Protein AF-A0A645EPR6-F1 (afdb_monomer)

Radius of gyration: 21.11 Å; Cα contacts (8 Å, |Δi|>4): 165; chains: 1; bounding box: 34×66×52 Å

Foldseek 3Di:
DDDDDDDDPCDVVNVVVVVVCVLVPPDDKDWDKDKAKDWADDPPWKIKIKMKMKIFIASDCPPVLQVVLVVVLVVVVVVLVVVLVVVCVVPVVCSVVSNRCSVSVSVVVSVVQQQQAVSPVDRDHGTDMDIDIDIDMGTDD

Solvent-accessible surface area (backbone atoms only — not comparable to full-atom values): 8106 Å² total; per-residue (Å²): 141,85,86,81,81,85,75,78,77,82,48,72,68,59,55,56,50,49,60,61,48,56,62,54,56,100,52,83,83,47,68,52,78,49,77,50,70,51,75,46,72,49,72,99,35,36,28,42,35,44,33,43,37,40,36,35,40,36,70,64,88,56,64,71,49,44,51,52,28,50,51,53,50,50,53,54,50,49,54,48,51,52,53,42,51,58,49,25,76,77,36,65,82,53,26,65,57,50,46,51,53,52,56,46,49,53,51,50,50,52,52,57,53,21,56,67,11,52,28,39,91,46,92,44,71,53,31,54,75,48,80,46,81,47,76,51,76,47,75,59,133

pLDDT: mean 85.54, std 14.01, range [29.94, 96.06]

Mean predicted aligned error: 8.55 Å

Organism: NCBI:txid1076179

Sequence (141 aa):
MNWHILRFNEQESDFEFKNKLDRFHDKLKFGSSFEAGINLTLFNNLGLNATYEQDHIFPAHLFWYWTGSELIENIAKEFTNSFIQEITKRNMIAGPIINFVVKNGISYGMYELRKSKMNWPFSHEAPLVLEKFKLGISYTF

Secondary structure (DSSP, 8-state):
-----------HHHHHHHHHHHTTTTS--EEEEEEEEEEEEETTTEEEEEEEEEEEEESS--HHHHHHHHHHHHHHHHHHHHHHHHHHHH-TTHHHHHHHHHHHHHHHHHHHHHHH-TTTTS--PPPEEEEEEEEEEEE--

Structure (mmCIF, N/CA/C/O backbone):
data_AF-A0A645EPR6-F1
#
_entry.id   AF-A0A645EPR6-F1
#
loop_
_atom_site.group_PDB
_atom_site.id
_atom_site.type_symbol
_atom_site.label_atom_id
_atom_site.label_alt_id
_atom_site.label_comp_id
_atom_site.label_asym_id
_atom_site.label_entity_id
_atom_site.label_seq_id
_atom_site.pdbx_PDB_ins_code
_atom_site.Cartn_x
_atom_site.Cartn_y
_atom_site.Cartn_z
_atom_site.occupancy
_atom_site.B_iso_or_equiv
_atom_site.auth_seq_id
_atom_site.auth_comp_id
_atom_site.auth_asym_id
_atom_site.auth_atom_id
_atom_site.pdbx_PDB_model_num
ATOM 1 N N . MET A 1 1 ? -3.351 -49.549 -27.037 1.00 33.00 1 MET A N 1
ATOM 2 C CA . MET A 1 1 ? -2.219 -48.787 -26.473 1.00 33.00 1 MET A CA 1
ATOM 3 C C . MET A 1 1 ? -2.193 -47.459 -27.206 1.00 33.00 1 MET A C 1
ATOM 5 O O . MET A 1 1 ? -1.820 -47.437 -28.369 1.00 33.00 1 MET A O 1
ATOM 9 N N . ASN A 1 2 ? -2.775 -46.420 -26.605 1.00 29.94 2 ASN A N 1
ATOM 10 C CA . ASN A 1 2 ? -3.051 -45.150 -27.276 1.00 29.94 2 ASN A CA 1
ATOM 11 C C . ASN A 1 2 ? -2.185 -44.069 -26.630 1.00 29.94 2 ASN A C 1
ATOM 13 O O . ASN A 1 2 ? -2.274 -43.854 -25.423 1.00 29.94 2 ASN A O 1
ATOM 17 N N . TRP A 1 3 ? -1.321 -43.446 -27.423 1.00 37.62 3 TRP A N 1
ATOM 18 C CA . TRP A 1 3 ? -0.488 -42.334 -26.985 1.00 37.62 3 TRP A CA 1
ATOM 19 C C . TRP A 1 3 ? -1.211 -41.040 -27.339 1.00 37.62 3 TRP A C 1
ATOM 21 O O . TRP A 1 3 ? -1.420 -40.748 -28.515 1.00 37.62 3 TRP A O 1
ATOM 31 N N . HIS A 1 4 ? -1.600 -40.265 -26.329 1.00 33.78 4 HIS A N 1
ATOM 32 C CA . HIS A 1 4 ? -2.092 -38.911 -26.541 1.00 33.78 4 HIS A CA 1
ATOM 33 C C . HIS A 1 4 ? -0.920 -37.940 -26.433 1.00 33.78 4 HIS A C 1
ATOM 35 O O . HIS A 1 4 ? -0.309 -37.800 -25.376 1.00 33.78 4 HIS A O 1
ATOM 41 N N . ILE A 1 5 ? -0.609 -37.267 -27.539 1.00 56.88 5 ILE A N 1
ATOM 42 C CA . ILE A 1 5 ? 0.275 -36.104 -27.522 1.00 56.88 5 ILE A CA 1
ATOM 43 C C . ILE A 1 5 ? -0.576 -34.930 -27.043 1.00 56.88 5 ILE A C 1
ATOM 45 O O . ILE A 1 5 ? -1.462 -34.466 -27.763 1.00 56.88 5 ILE A O 1
ATOM 49 N N . LEU A 1 6 ? -0.323 -34.473 -25.818 1.00 44.16 6 LEU A N 1
ATOM 50 C CA . LEU A 1 6 ? -0.908 -33.244 -25.296 1.00 44.16 6 LEU A CA 1
ATOM 51 C C . LEU A 1 6 ? -0.298 -32.069 -26.064 1.00 44.16 6 LEU A C 1
ATOM 53 O O . LEU A 1 6 ? 0.860 -31.711 -25.861 1.00 44.16 6 LEU A O 1
ATOM 57 N N . ARG A 1 7 ? -1.070 -31.500 -26.990 1.00 46.78 7 ARG A N 1
ATOM 58 C CA . ARG A 1 7 ? -0.747 -30.219 -27.615 1.00 46.78 7 ARG A CA 1
ATOM 59 C C . ARG A 1 7 ? -1.417 -29.137 -26.789 1.00 46.78 7 ARG A C 1
ATOM 61 O O . ARG A 1 7 ? -2.633 -28.981 -26.850 1.00 46.78 7 ARG A O 1
ATOM 68 N N . PHE A 1 8 ? -0.628 -28.428 -25.993 1.00 57.06 8 PHE A N 1
ATOM 69 C CA . PHE A 1 8 ? -1.093 -27.196 -25.379 1.00 57.06 8 PHE A CA 1
ATOM 70 C C . PHE A 1 8 ? -1.287 -26.180 -26.503 1.00 57.06 8 PHE A C 1
ATOM 72 O O . PHE A 1 8 ? -0.363 -25.909 -27.269 1.00 57.06 8 PHE A O 1
ATOM 79 N N . ASN A 1 9 ? -2.513 -25.688 -26.649 1.00 54.19 9 ASN A N 1
ATOM 80 C CA . ASN A 1 9 ? -2.777 -24.523 -27.472 1.00 54.19 9 ASN A CA 1
ATOM 81 C C . ASN A 1 9 ? -2.236 -23.334 -26.674 1.00 54.19 9 ASN A C 1
ATOM 83 O O . ASN A 1 9 ? -2.910 -22.890 -25.748 1.00 54.19 9 ASN A O 1
ATOM 87 N N . GLU A 1 10 ? -0.992 -22.921 -26.935 1.00 55.62 10 GLU A N 1
ATOM 88 C CA . GLU A 1 10 ? -0.425 -21.718 -26.321 1.00 55.62 10 GLU A CA 1
ATOM 89 C C . GLU A 1 10 ? -1.312 -20.536 -26.720 1.00 55.62 10 GLU A C 1
ATOM 91 O O . GLU A 1 10 ? -1.308 -20.072 -27.859 1.00 55.62 10 GLU A O 1
ATOM 96 N N . GLN A 1 11 ? -2.162 -20.124 -25.787 1.00 60.06 11 GLN A N 1
ATOM 97 C CA . GLN A 1 11 ? -3.084 -19.015 -25.954 1.00 60.06 11 GLN A CA 1
ATOM 98 C C . GLN A 1 11 ? -2.253 -17.722 -25.897 1.00 60.06 11 GLN A C 1
ATOM 100 O O . GLN A 1 11 ? -1.319 -17.643 -25.103 1.00 60.06 11 GLN A O 1
ATOM 105 N N . GLU A 1 12 ? -2.550 -16.706 -26.717 1.00 58.84 12 GLU A N 1
ATOM 106 C CA . GLU A 1 12 ? -1.769 -15.445 -26.776 1.00 58.84 12 GLU A CA 1
ATOM 107 C C . GLU A 1 12 ? -1.496 -14.817 -25.392 1.00 58.84 12 GLU A C 1
ATOM 109 O O . GLU A 1 12 ? -0.436 -14.227 -25.171 1.00 58.84 12 GLU A O 1
ATOM 114 N N . SER A 1 13 ? -2.407 -15.008 -24.431 1.00 60.16 13 SER A N 1
ATOM 115 C CA . SER A 1 13 ? -2.258 -14.576 -23.036 1.00 60.16 13 SER A CA 1
ATOM 116 C C . SER A 1 13 ? -1.044 -15.179 -22.322 1.00 60.16 13 SER A C 1
ATOM 118 O O . SER A 1 13 ? -0.417 -14.507 -21.502 1.00 60.16 13 SER A O 1
ATOM 120 N N . ASP A 1 14 ? -0.683 -16.422 -22.643 1.00 65.56 14 ASP A N 1
ATOM 121 C CA . ASP A 1 14 ? 0.449 -17.122 -22.034 1.00 65.56 14 ASP A CA 1
ATOM 122 C C . ASP A 1 14 ? 1.779 -16.573 -22.560 1.00 65.56 14 ASP A C 1
ATOM 124 O O . ASP A 1 14 ? 2.759 -16.501 -21.816 1.00 65.56 14 ASP A O 1
ATOM 128 N N . PHE A 1 15 ? 1.815 -16.130 -23.821 1.00 64.81 15 PHE A N 1
ATOM 129 C CA . PHE A 1 15 ? 2.995 -15.517 -24.430 1.00 64.81 15 PHE A CA 1
ATOM 130 C C . PHE A 1 15 ? 3.254 -14.107 -23.882 1.00 64.81 15 PHE A C 1
ATOM 132 O O . PHE A 1 15 ? 4.383 -13.789 -23.501 1.00 64.81 15 PHE A O 1
ATOM 139 N N . GLU A 1 16 ? 2.218 -13.268 -23.766 1.00 68.38 16 GLU A N 1
ATOM 140 C CA . GLU A 1 16 ? 2.363 -11.938 -23.159 1.00 68.38 16 GLU A CA 1
ATOM 141 C C . GLU A 1 16 ? 2.787 -12.012 -21.688 1.00 68.38 16 GLU A C 1
ATOM 143 O O . GLU A 1 16 ? 3.634 -11.233 -21.240 1.00 68.38 16 GLU A O 1
ATOM 148 N N . PHE A 1 17 ? 2.220 -12.950 -20.926 1.00 70.69 17 PHE A N 1
ATOM 149 C CA . PHE A 1 17 ? 2.572 -13.133 -19.523 1.00 70.69 17 PHE A CA 1
ATOM 150 C C . PHE A 1 17 ? 4.014 -13.631 -19.354 1.00 70.69 17 PHE A C 1
ATOM 152 O O . PHE A 1 17 ? 4.755 -13.061 -18.549 1.00 70.69 17 PHE A O 1
ATOM 159 N N . LYS A 1 18 ? 4.446 -14.619 -20.156 1.00 75.62 18 LYS A N 1
ATOM 160 C CA . LYS A 1 18 ? 5.845 -15.083 -20.194 1.00 75.62 18 LYS A CA 1
ATOM 161 C C . LYS A 1 18 ? 6.810 -13.930 -20.504 1.00 75.62 18 LYS A C 1
ATOM 163 O O . LYS A 1 18 ? 7.717 -13.682 -19.716 1.00 75.62 18 LYS A O 1
ATOM 168 N N . ASN A 1 19 ? 6.543 -13.131 -21.541 1.00 75.12 19 ASN A N 1
ATOM 169 C CA . ASN A 1 19 ? 7.375 -11.967 -21.880 1.00 75.12 19 ASN A CA 1
ATOM 170 C C . ASN A 1 19 ? 7.439 -10.915 -20.758 1.00 75.12 19 ASN A C 1
ATOM 172 O O . ASN A 1 19 ? 8.475 -10.283 -20.542 1.00 75.12 19 ASN A O 1
ATOM 176 N N . LYS A 1 20 ? 6.340 -10.698 -20.020 1.00 74.38 20 LYS A N 1
ATOM 177 C CA . LYS A 1 20 ? 6.350 -9.791 -18.861 1.00 74.38 20 LYS A CA 1
ATOM 178 C C . LYS A 1 20 ? 7.217 -10.333 -17.725 1.00 74.38 20 LYS A C 1
ATOM 180 O O . LYS A 1 20 ? 7.889 -9.528 -17.078 1.00 74.38 20 LYS A O 1
ATOM 185 N N . LEU A 1 21 ? 7.206 -11.649 -17.498 1.00 78.19 21 LEU A N 1
ATOM 186 C CA . LEU A 1 21 ? 7.993 -12.334 -16.469 1.00 78.19 21 LEU A CA 1
ATOM 187 C C . LEU A 1 21 ? 9.487 -12.402 -16.794 1.00 78.19 21 LEU A C 1
ATOM 189 O O . LEU A 1 21 ? 10.296 -12.268 -15.876 1.00 78.19 21 LEU A O 1
ATOM 193 N N . ASP A 1 22 ? 9.859 -12.520 -18.069 1.00 80.00 22 ASP A N 1
ATOM 194 C CA . ASP A 1 22 ? 11.263 -12.554 -18.503 1.00 80.00 22 ASP A CA 1
ATOM 195 C C . ASP A 1 22 ? 12.047 -11.320 -18.037 1.00 80.00 22 ASP A C 1
ATOM 197 O O . ASP A 1 22 ? 13.230 -11.392 -17.709 1.00 80.00 22 ASP A O 1
ATOM 201 N N . ARG A 1 23 ? 11.373 -10.173 -17.890 1.00 75.56 23 ARG A N 1
ATOM 202 C CA . ARG A 1 23 ? 11.984 -8.934 -17.378 1.00 75.56 23 ARG A CA 1
ATOM 203 C C . ARG A 1 23 ? 12.456 -9.035 -15.926 1.00 75.56 23 ARG A C 1
ATOM 205 O O . ARG A 1 23 ? 13.320 -8.245 -15.540 1.00 75.56 23 ARG A O 1
ATOM 212 N N . PHE A 1 24 ? 11.912 -9.987 -15.167 1.00 76.88 24 PHE A N 1
ATOM 213 C CA . PHE A 1 24 ? 12.212 -10.273 -13.761 1.00 76.88 24 PH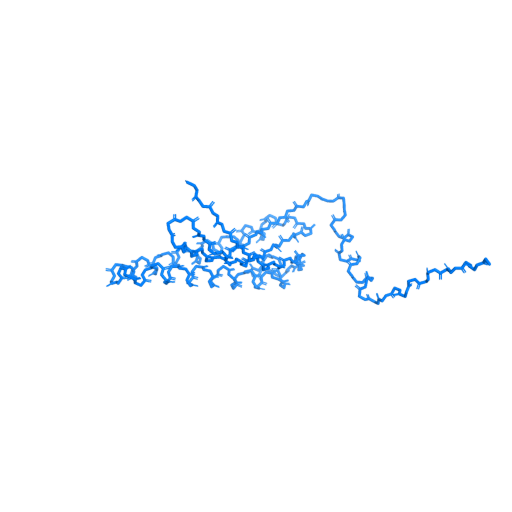E A CA 1
ATOM 214 C C . PHE A 1 24 ? 13.112 -11.505 -13.573 1.00 76.88 24 PHE A C 1
ATOM 216 O O . PHE A 1 24 ? 13.445 -11.842 -12.433 1.00 76.88 24 PHE A O 1
ATOM 223 N N . HIS A 1 25 ? 13.478 -12.193 -14.657 1.00 76.56 25 HIS A N 1
ATOM 224 C CA . HIS A 1 25 ? 14.388 -13.334 -14.621 1.00 76.56 25 HIS A CA 1
ATOM 225 C C . HIS A 1 25 ? 15.812 -12.871 -14.267 1.00 76.56 25 HIS A C 1
ATOM 227 O O . HIS A 1 25 ? 16.267 -11.846 -14.772 1.00 76.56 25 HIS A O 1
ATOM 233 N N . ASP A 1 26 ? 16.484 -13.591 -13.361 1.00 68.12 26 ASP A N 1
ATOM 234 C CA . ASP A 1 26 ? 17.874 -13.360 -12.926 1.00 68.12 26 ASP A CA 1
ATOM 235 C C . ASP A 1 26 ? 18.235 -11.932 -12.470 1.00 68.12 26 ASP A C 1
ATOM 237 O O . ASP A 1 26 ? 19.394 -11.514 -12.505 1.00 68.12 26 ASP A O 1
ATOM 241 N N . LYS A 1 27 ? 17.250 -11.173 -11.978 1.00 73.75 27 LYS A N 1
ATOM 242 C CA . LYS A 1 27 ? 17.454 -9.833 -11.408 1.00 73.75 27 LYS A CA 1
ATOM 243 C C . LYS A 1 27 ? 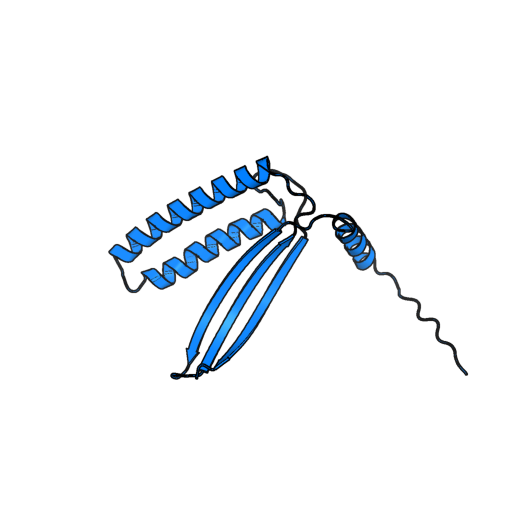17.066 -9.778 -9.938 1.00 73.75 27 LYS A C 1
ATOM 245 O O . LYS A 1 27 ? 16.181 -10.501 -9.476 1.00 73.75 27 LYS A O 1
ATOM 250 N N . LEU A 1 28 ? 17.705 -8.863 -9.208 1.00 72.19 28 LEU A N 1
ATOM 251 C CA . LEU A 1 28 ? 17.281 -8.494 -7.860 1.00 72.19 28 LEU A CA 1
ATOM 252 C C . LEU A 1 28 ? 15.851 -7.950 -7.911 1.00 72.19 28 LEU A C 1
ATOM 254 O O . LEU A 1 28 ? 15.559 -7.004 -8.643 1.00 72.19 28 LEU A O 1
ATOM 258 N N . LYS A 1 29 ? 14.966 -8.560 -7.122 1.00 76.44 29 LYS A N 1
ATOM 259 C CA . LYS A 1 29 ? 13.557 -8.179 -7.033 1.00 76.44 29 LYS A CA 1
ATOM 260 C C . LYS A 1 29 ? 13.404 -7.152 -5.920 1.00 76.44 29 LYS A C 1
ATOM 262 O O . LYS A 1 29 ? 13.713 -7.432 -4.766 1.00 76.44 29 LYS A O 1
ATOM 267 N N . PHE A 1 30 ? 12.937 -5.968 -6.287 1.00 84.31 30 PHE A N 1
ATOM 268 C CA . PHE A 1 30 ? 12.608 -4.881 -5.372 1.00 84.31 30 PHE A CA 1
ATOM 269 C C . PHE A 1 30 ? 11.127 -4.547 -5.542 1.00 84.31 30 PHE A C 1
ATOM 271 O O . PHE A 1 30 ? 10.596 -4.653 -6.647 1.00 84.31 30 PHE A O 1
ATOM 278 N N . GLY A 1 31 ? 10.449 -4.168 -4.467 1.00 87.31 31 GLY A N 1
ATOM 279 C CA . GLY A 1 31 ? 9.009 -3.962 -4.497 1.00 87.31 31 GLY A CA 1
ATOM 280 C C . GLY A 1 31 ? 8.480 -3.256 -3.262 1.00 87.31 31 GLY A C 1
ATOM 281 O O . GLY A 1 31 ? 9.217 -3.008 -2.309 1.00 87.31 31 GLY A O 1
ATOM 282 N N . SER A 1 32 ? 7.191 -2.948 -3.296 1.00 90.12 32 SER A N 1
ATOM 283 C CA . SER A 1 32 ? 6.449 -2.355 -2.187 1.00 90.12 32 SER A CA 1
ATOM 284 C C . SER A 1 32 ? 5.102 -3.053 -2.028 1.00 90.12 32 SER A C 1
ATOM 286 O O . SER A 1 32 ? 4.478 -3.418 -3.023 1.00 90.12 32 SER A O 1
ATOM 288 N N . SER A 1 33 ? 4.652 -3.214 -0.788 1.00 92.12 33 SER A N 1
ATOM 289 C CA . SER A 1 33 ? 3.385 -3.864 -0.449 1.00 92.12 33 SER A CA 1
ATOM 290 C C . SER A 1 33 ? 2.478 -2.916 0.330 1.00 92.12 33 SER A C 1
ATOM 292 O O . SER A 1 33 ? 2.916 -2.274 1.291 1.00 92.12 33 SER A O 1
ATOM 294 N N . PHE A 1 34 ? 1.207 -2.868 -0.048 1.00 92.81 34 PHE A N 1
ATOM 295 C CA . PHE A 1 34 ? 0.140 -2.218 0.703 1.00 92.81 34 PHE A CA 1
ATOM 296 C C . PHE A 1 34 ? -0.812 -3.281 1.234 1.00 92.81 34 PHE A C 1
ATOM 298 O O . PHE A 1 34 ? -1.228 -4.165 0.491 1.00 92.81 34 PHE A O 1
ATOM 305 N N . GLU A 1 35 ? -1.180 -3.179 2.509 1.00 94.50 35 GLU A N 1
ATOM 306 C CA . GLU A 1 35 ? -2.174 -4.051 3.123 1.00 94.50 35 GLU A CA 1
ATOM 307 C C . GLU A 1 35 ? -3.204 -3.206 3.882 1.00 94.50 35 GLU A C 1
ATOM 309 O O . GLU A 1 35 ? -2.849 -2.326 4.669 1.00 94.50 35 GLU A O 1
ATOM 314 N N . ALA A 1 36 ? -4.483 -3.488 3.645 1.00 94.00 36 ALA A N 1
ATOM 315 C CA . ALA A 1 36 ? -5.611 -2.907 4.353 1.00 94.00 36 ALA A CA 1
ATOM 316 C C . ALA A 1 36 ? -6.523 -4.028 4.840 1.00 94.00 36 ALA A C 1
ATOM 318 O O . ALA A 1 36 ? -7.031 -4.812 4.041 1.00 94.00 36 ALA A O 1
ATOM 319 N N . GLY A 1 37 ? -6.767 -4.105 6.144 1.00 93.12 37 GLY A N 1
ATOM 320 C CA . GLY A 1 37 ? -7.602 -5.161 6.702 1.00 93.12 37 GLY A CA 1
ATOM 321 C C . GLY A 1 37 ? -8.366 -4.742 7.943 1.00 93.12 37 GLY A C 1
ATOM 322 O O . GLY A 1 37 ? -7.988 -3.811 8.653 1.00 93.12 37 GLY A O 1
ATOM 323 N N . ILE A 1 38 ? -9.459 -5.453 8.187 1.00 92.19 38 ILE A N 1
ATOM 324 C CA . ILE A 1 38 ? -10.287 -5.339 9.381 1.00 92.19 38 ILE A CA 1
ATOM 325 C C . ILE A 1 38 ? -10.202 -6.674 10.114 1.00 92.19 38 ILE A C 1
ATOM 327 O O . ILE A 1 38 ? -10.383 -7.735 9.514 1.00 92.19 38 ILE A O 1
ATOM 331 N N . ASN A 1 39 ? -9.944 -6.611 11.418 1.00 91.31 39 ASN A N 1
ATOM 332 C CA . ASN A 1 39 ? -10.018 -7.759 12.309 1.00 91.31 39 ASN A CA 1
ATOM 333 C C . ASN A 1 39 ? -11.124 -7.520 13.340 1.00 91.31 39 ASN A C 1
ATOM 335 O O . ASN A 1 39 ? -11.072 -6.549 14.096 1.00 91.31 39 ASN A O 1
ATOM 339 N N . LEU A 1 40 ? -12.133 -8.385 13.339 1.00 90.50 40 LEU A N 1
ATOM 340 C CA . LEU A 1 40 ? -13.258 -8.351 14.262 1.00 90.50 40 LEU A CA 1
ATOM 341 C C . LEU A 1 40 ? -13.122 -9.501 15.249 1.00 90.50 40 LEU A C 1
ATOM 343 O O . LEU A 1 40 ? -13.342 -10.656 14.894 1.00 90.50 40 LEU A O 1
ATOM 347 N N . THR A 1 41 ? -12.805 -9.185 16.497 1.00 89.31 41 THR A N 1
ATOM 348 C CA . THR A 1 41 ? -12.810 -10.170 17.578 1.00 89.31 41 THR A CA 1
ATOM 349 C C . THR A 1 41 ? -14.260 -10.473 17.978 1.00 89.31 41 THR A C 1
ATOM 351 O O . THR A 1 41 ? -14.971 -9.600 18.478 1.00 89.31 41 THR A O 1
ATOM 354 N N . LEU A 1 42 ? -14.713 -11.699 17.707 1.00 83.62 42 LEU A N 1
ATOM 355 C CA . LEU A 1 42 ? -16.014 -12.247 18.089 1.00 83.62 42 LEU A CA 1
ATOM 356 C C . LEU A 1 42 ? -15.847 -13.127 19.328 1.00 83.62 42 LEU A C 1
ATOM 358 O O . LEU A 1 42 ? -15.114 -14.109 19.294 1.00 83.62 42 LEU A O 1
ATOM 362 N N . PHE A 1 43 ? -16.569 -12.842 20.411 1.00 81.44 43 PHE A N 1
ATOM 363 C CA . PHE A 1 43 ? -16.291 -13.465 21.717 1.00 81.44 43 PHE A CA 1
ATOM 364 C C . PHE A 1 43 ? -14.831 -13.215 22.157 1.00 81.44 43 PHE A C 1
ATOM 366 O O . PHE A 1 43 ? -14.030 -12.645 21.426 1.00 81.44 43 PHE A O 1
ATOM 373 N N . ASN A 1 44 ? -14.442 -13.607 23.367 1.00 79.94 44 ASN A N 1
ATOM 374 C CA . ASN A 1 44 ? -13.111 -13.244 23.876 1.00 79.94 44 ASN A CA 1
ATOM 375 C C . ASN A 1 44 ? -11.949 -13.974 23.169 1.00 79.94 44 ASN A C 1
ATOM 377 O O . ASN A 1 44 ? -10.792 -13.632 23.397 1.00 79.94 44 ASN A O 1
ATOM 381 N N . ASN A 1 45 ? -12.244 -14.960 22.313 1.00 86.50 45 ASN A N 1
ATOM 382 C CA . ASN A 1 45 ? -11.249 -15.904 21.812 1.00 86.50 45 ASN A CA 1
A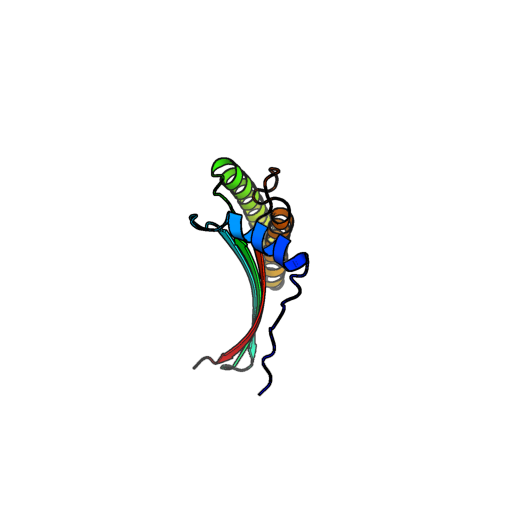TOM 383 C C . ASN A 1 45 ? -11.357 -16.202 20.314 1.00 86.50 45 ASN A C 1
ATOM 385 O O . ASN A 1 45 ? -10.446 -16.827 19.797 1.00 86.50 45 ASN A O 1
ATOM 389 N N . LEU A 1 46 ? -12.417 -15.799 19.604 1.00 92.00 46 LEU A N 1
ATOM 390 C CA . LEU A 1 46 ? -12.525 -15.994 18.153 1.00 92.00 46 LEU A CA 1
ATOM 391 C C . LEU A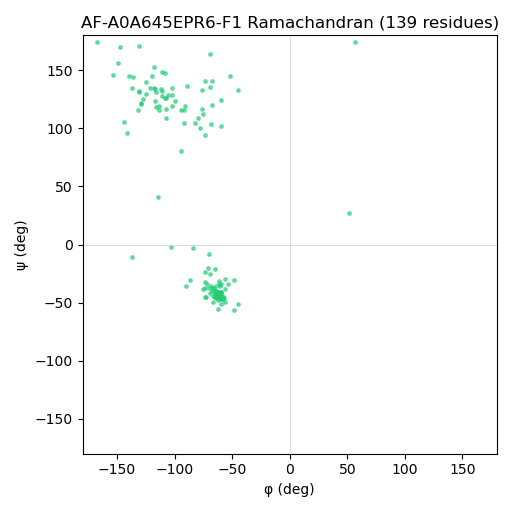 1 46 ? -12.378 -14.646 17.442 1.00 92.00 46 LEU A C 1
ATOM 393 O O . LEU A 1 46 ? -12.763 -13.604 17.955 1.00 92.00 46 LEU A O 1
ATOM 397 N N . GLY A 1 47 ? -11.816 -14.639 16.244 1.00 92.25 47 GLY A N 1
ATOM 398 C CA . GLY A 1 47 ? -11.678 -13.438 15.432 1.00 92.25 47 GLY A CA 1
ATOM 399 C C . GLY A 1 47 ? -11.952 -13.738 13.972 1.00 92.25 47 GLY A C 1
ATOM 400 O O . GLY A 1 47 ? -11.623 -14.817 13.490 1.00 92.25 47 GLY A O 1
ATOM 401 N N . LEU A 1 48 ? -12.551 -12.792 13.261 1.00 93.69 48 LEU A N 1
ATOM 402 C CA . LEU A 1 48 ? -12.698 -12.821 11.811 1.00 93.69 48 LEU A CA 1
ATOM 403 C C . LEU A 1 48 ? -11.813 -11.742 11.208 1.00 93.69 48 LEU A C 1
ATOM 405 O O . LEU A 1 48 ? -11.929 -10.572 11.571 1.00 93.69 48 LEU A O 1
ATOM 409 N N . ASN A 1 49 ? -10.974 -12.120 10.252 1.00 93.62 49 ASN A N 1
ATOM 410 C CA . ASN A 1 49 ? -10.116 -11.186 9.540 1.00 93.62 49 ASN A CA 1
ATOM 411 C C . ASN A 1 49 ? -10.470 -11.148 8.055 1.00 93.62 49 ASN A C 1
ATOM 413 O O . ASN A 1 49 ? -10.627 -12.181 7.404 1.00 93.62 49 ASN A O 1
ATOM 417 N N . ALA A 1 50 ? -10.570 -9.934 7.529 1.00 95.06 50 ALA A N 1
ATOM 418 C CA . ALA A 1 50 ? -10.713 -9.661 6.110 1.00 95.06 50 ALA A CA 1
ATOM 419 C C . ALA A 1 50 ? -9.661 -8.632 5.709 1.00 95.06 50 ALA A C 1
ATOM 421 O O . ALA A 1 50 ? -9.631 -7.529 6.255 1.00 95.06 50 ALA A O 1
ATOM 422 N N . THR A 1 51 ? -8.805 -9.000 4.763 1.00 95.69 51 THR A N 1
ATOM 423 C CA . THR A 1 51 ? -7.638 -8.211 4.382 1.00 95.69 51 THR A CA 1
ATOM 424 C C . THR A 1 51 ? -7.485 -8.179 2.868 1.00 95.69 51 THR A C 1
ATOM 426 O O . THR A 1 51 ? -7.570 -9.207 2.201 1.00 95.69 51 THR A O 1
ATOM 429 N N . TYR A 1 52 ? -7.218 -6.995 2.336 1.00 94.88 52 TYR A N 1
ATOM 430 C CA . TYR A 1 52 ? -6.793 -6.754 0.969 1.00 94.88 52 TYR A CA 1
ATOM 431 C C . TYR A 1 52 ? -5.303 -6.414 0.961 1.00 94.88 52 TYR A C 1
ATOM 433 O O . TYR A 1 52 ? -4.865 -5.541 1.708 1.00 94.88 52 TYR A O 1
ATOM 441 N N . GLU A 1 53 ? -4.531 -7.095 0.124 1.00 95.62 53 GLU A N 1
ATOM 442 C CA . GLU A 1 53 ? -3.104 -6.846 -0.072 1.00 95.62 53 GLU A CA 1
ATOM 443 C C . GLU A 1 53 ? -2.821 -6.595 -1.550 1.00 95.62 53 GLU A C 1
ATOM 445 O O . GLU A 1 53 ? -3.355 -7.277 -2.428 1.00 95.62 53 GLU A O 1
ATOM 450 N N . GLN A 1 54 ? -1.949 -5.628 -1.809 1.00 94.12 54 GLN A N 1
ATOM 451 C CA . GLN A 1 54 ? -1.458 -5.307 -3.131 1.00 94.12 54 GLN A CA 1
ATOM 452 C C . GLN A 1 54 ? 0.066 -5.182 -3.114 1.00 94.12 54 GLN A C 1
ATOM 454 O O . GLN A 1 54 ? 0.616 -4.253 -2.521 1.00 94.12 54 GLN A O 1
ATOM 459 N N . ASP A 1 55 ? 0.736 -6.079 -3.831 1.00 92.56 55 ASP A N 1
ATOM 460 C CA . ASP A 1 55 ? 2.185 -6.064 -4.011 1.00 92.56 55 ASP A CA 1
ATOM 461 C C . ASP A 1 55 ? 2.552 -5.504 -5.376 1.00 92.56 55 ASP A C 1
ATOM 463 O O . ASP A 1 55 ? 1.986 -5.890 -6.400 1.00 92.56 55 ASP A O 1
ATOM 467 N N . HIS A 1 56 ? 3.536 -4.615 -5.403 1.00 91.50 56 HIS A N 1
ATOM 468 C CA . HIS A 1 56 ? 4.151 -4.101 -6.619 1.00 91.50 56 HIS A CA 1
ATOM 469 C C . HIS A 1 56 ? 5.587 -4.587 -6.674 1.00 91.50 56 HIS A C 1
ATOM 471 O O . HIS A 1 56 ? 6.405 -4.212 -5.838 1.00 91.50 56 HIS A O 1
ATOM 477 N N . ILE A 1 57 ? 5.902 -5.410 -7.667 1.00 90.19 57 ILE A N 1
ATOM 478 C CA . ILE A 1 57 ? 7.257 -5.891 -7.924 1.00 90.19 57 ILE A CA 1
ATOM 479 C C . ILE A 1 57 ? 7.811 -5.095 -9.103 1.00 90.19 57 ILE A C 1
ATOM 481 O O . ILE A 1 57 ? 7.265 -5.118 -10.209 1.00 90.19 57 ILE A O 1
ATOM 485 N N . PHE A 1 58 ? 8.900 -4.374 -8.866 1.00 88.50 58 PHE A N 1
ATOM 486 C CA . PHE A 1 58 ? 9.504 -3.479 -9.842 1.00 88.50 58 PHE A CA 1
ATOM 487 C C . PHE A 1 58 ? 10.539 -4.214 -10.706 1.00 88.50 58 PHE A C 1
ATOM 489 O O . PHE A 1 58 ? 11.351 -4.974 -10.171 1.00 88.50 58 PHE A O 1
ATOM 496 N N . PRO A 1 59 ? 10.552 -3.989 -12.035 1.00 84.00 59 PRO A N 1
ATOM 497 C CA . PRO A 1 59 ? 11.526 -4.618 -12.931 1.00 84.00 59 PRO A CA 1
ATOM 498 C C . PRO A 1 59 ? 12.954 -4.081 -12.730 1.00 84.00 59 PRO A C 1
ATOM 500 O O . PRO A 1 59 ? 13.926 -4.773 -13.035 1.00 84.00 59 PRO A O 1
ATOM 503 N N . ALA A 1 60 ? 13.089 -2.852 -12.220 1.00 84.31 60 ALA A N 1
ATOM 504 C CA . ALA A 1 60 ? 14.357 -2.231 -11.853 1.00 84.31 60 ALA A CA 1
ATOM 505 C C . ALA A 1 60 ? 14.147 -1.186 -10.746 1.00 84.31 60 ALA A C 1
ATOM 507 O O . ALA A 1 60 ? 13.131 -0.489 -10.725 1.00 84.31 60 ALA A O 1
ATOM 508 N N . HIS A 1 61 ? 15.125 -1.037 -9.848 1.00 86.69 61 HIS A N 1
ATOM 509 C CA . HIS A 1 61 ? 15.097 0.010 -8.828 1.00 86.69 61 HIS A CA 1
ATOM 510 C C . HIS A 1 61 ? 15.607 1.335 -9.408 1.00 86.69 61 HIS A C 1
ATOM 512 O O . HIS A 1 61 ? 16.808 1.532 -9.597 1.00 86.69 61 HIS A O 1
ATOM 518 N N . LEU A 1 62 ? 14.690 2.258 -9.689 1.00 89.56 62 LEU A N 1
ATOM 519 C CA . LEU A 1 62 ? 15.022 3.590 -10.185 1.00 89.56 62 LEU A CA 1
ATOM 520 C C . LEU A 1 62 ? 15.102 4.594 -9.028 1.00 89.56 62 LEU A C 1
ATOM 522 O O . LEU A 1 62 ? 14.162 5.351 -8.789 1.00 89.56 62 LEU A O 1
ATOM 526 N N . PHE A 1 63 ? 16.236 4.591 -8.323 1.00 90.19 63 PHE A N 1
ATOM 527 C CA . PHE A 1 63 ? 16.425 5.269 -7.033 1.00 90.19 63 PHE A CA 1
ATOM 528 C C . PHE A 1 63 ? 15.864 6.699 -6.960 1.00 90.19 63 PHE A C 1
ATOM 530 O O . PHE A 1 63 ? 15.097 7.011 -6.051 1.00 90.19 63 PHE A O 1
ATOM 537 N N . TRP A 1 64 ? 16.198 7.571 -7.918 1.00 93.50 64 TRP A N 1
ATOM 538 C CA . TRP A 1 64 ? 15.781 8.980 -7.879 1.00 93.50 64 TRP A CA 1
ATOM 539 C C . TRP A 1 64 ? 14.274 9.173 -8.060 1.00 93.50 64 TRP A C 1
ATOM 541 O O . TRP A 1 64 ? 13.664 9.982 -7.363 1.00 93.50 64 TRP A O 1
ATOM 551 N N . TYR A 1 65 ? 13.657 8.410 -8.963 1.00 93.06 65 TYR A N 1
ATOM 552 C CA . TYR A 1 65 ? 12.218 8.495 -9.211 1.00 93.06 65 TYR A CA 1
ATOM 553 C C . TYR A 1 65 ? 11.418 7.835 -8.093 1.00 93.06 65 TYR A C 1
ATOM 555 O O . TYR A 1 65 ? 10.387 8.368 -7.688 1.00 93.06 65 TYR A O 1
ATOM 563 N N . TRP A 1 66 ? 11.922 6.718 -7.567 1.00 91.56 66 TRP A N 1
ATOM 564 C CA . TRP A 1 66 ? 11.368 6.075 -6.384 1.00 91.56 66 TRP A CA 1
ATOM 565 C C . TRP A 1 66 ? 11.400 7.032 -5.187 1.00 91.56 66 TRP A C 1
ATOM 567 O O . TRP A 1 66 ? 10.358 7.300 -4.602 1.00 91.56 66 TRP A O 1
ATOM 577 N N . THR A 1 67 ? 12.553 7.645 -4.899 1.00 93.88 67 THR A N 1
ATOM 578 C CA . THR A 1 67 ? 12.702 8.611 -3.796 1.00 93.88 67 THR A CA 1
ATOM 579 C C . THR A 1 67 ? 11.770 9.810 -3.970 1.00 93.88 67 THR A C 1
ATOM 581 O O . THR A 1 67 ? 11.145 10.254 -3.011 1.00 93.88 67 THR A O 1
ATOM 584 N N . GLY A 1 68 ? 11.636 10.332 -5.193 1.00 94.44 68 GLY A N 1
ATOM 585 C CA . GLY A 1 68 ? 10.708 11.426 -5.480 1.00 94.44 68 GLY A CA 1
ATOM 586 C C . GLY A 1 68 ? 9.240 11.038 -5.269 1.00 94.44 68 GLY A C 1
ATOM 587 O O . GLY A 1 68 ? 8.484 11.808 -4.681 1.00 94.44 68 GLY A O 1
ATOM 588 N N . SER A 1 69 ? 8.838 9.840 -5.706 1.00 92.69 69 SER A N 1
ATOM 589 C CA . SER A 1 69 ? 7.490 9.301 -5.468 1.00 92.69 69 SER A CA 1
ATOM 590 C C . SER A 1 69 ? 7.220 9.107 -3.973 1.00 92.69 69 SER A C 1
ATOM 592 O O . SER A 1 69 ? 6.171 9.510 -3.472 1.00 92.69 69 SER A O 1
ATOM 594 N N . GLU A 1 70 ? 8.192 8.552 -3.252 1.00 91.69 70 GLU A N 1
ATOM 595 C CA . GLU A 1 70 ? 8.132 8.299 -1.813 1.00 91.69 70 GLU A CA 1
ATOM 596 C C . GLU A 1 70 ? 8.043 9.605 -1.012 1.00 91.69 70 GLU A C 1
ATOM 598 O O . GLU A 1 70 ? 7.277 9.710 -0.057 1.00 91.69 70 GLU A O 1
ATOM 603 N N . LEU A 1 71 ? 8.767 10.647 -1.428 1.00 95.38 71 LEU A N 1
ATOM 604 C CA . LEU A 1 71 ? 8.682 11.967 -0.808 1.00 95.38 71 LEU A CA 1
ATOM 605 C C . LEU A 1 71 ? 7.272 12.560 -0.938 1.00 95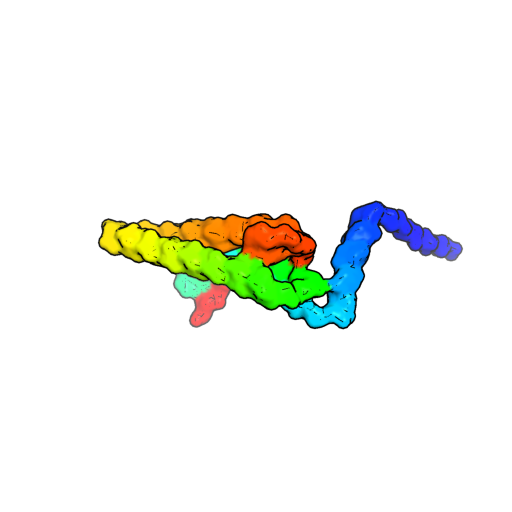.38 71 LEU A C 1
ATOM 607 O O . LEU A 1 71 ? 6.725 13.060 0.044 1.00 95.38 71 LEU A O 1
ATOM 611 N N . ILE A 1 72 ? 6.667 12.476 -2.128 1.00 94.50 72 ILE A N 1
ATOM 612 C CA . ILE A 1 72 ? 5.292 12.943 -2.364 1.00 94.50 72 ILE A CA 1
ATOM 613 C C . ILE A 1 72 ? 4.304 12.152 -1.501 1.00 94.50 72 ILE A C 1
ATOM 615 O O . ILE A 1 72 ? 3.421 12.741 -0.875 1.00 94.50 72 ILE A O 1
ATOM 619 N N . GLU A 1 73 ? 4.459 10.829 -1.434 1.00 92.69 73 GLU A N 1
ATOM 620 C CA . GLU A 1 73 ? 3.616 9.979 -0.596 1.00 92.69 73 GLU A CA 1
ATOM 621 C C . GLU A 1 73 ? 3.733 10.337 0.887 1.00 92.69 73 GLU A C 1
ATOM 623 O O . GLU A 1 73 ? 2.718 10.445 1.573 1.00 92.69 73 GLU A O 1
ATOM 628 N N . ASN A 1 74 ? 4.945 10.582 1.381 1.00 94.56 74 ASN A N 1
ATOM 629 C CA . ASN A 1 74 ? 5.163 10.949 2.776 1.00 94.56 74 ASN A CA 1
ATOM 630 C C . ASN A 1 74 ? 4.576 12.321 3.119 1.00 94.56 74 ASN A C 1
ATOM 632 O O . ASN A 1 74 ? 3.964 12.468 4.176 1.00 94.56 74 ASN A O 1
ATOM 636 N N . ILE A 1 75 ? 4.651 13.297 2.209 1.00 96.00 75 ILE A N 1
ATOM 637 C CA . ILE A 1 75 ? 3.957 14.583 2.374 1.00 96.00 75 ILE A CA 1
ATOM 638 C C . ILE A 1 75 ? 2.437 14.369 2.454 1.00 96.00 75 ILE A C 1
ATOM 640 O O . ILE A 1 75 ? 1.779 14.916 3.341 1.00 96.00 75 ILE A O 1
ATOM 644 N N . ALA A 1 76 ? 1.869 13.543 1.569 1.00 94.31 76 ALA A N 1
ATOM 645 C CA . ALA A 1 76 ? 0.437 13.240 1.578 1.00 94.31 76 ALA A CA 1
ATOM 646 C C . ALA A 1 76 ? 0.001 12.512 2.863 1.00 94.31 76 ALA A C 1
ATOM 648 O O . ALA A 1 76 ? -1.046 12.831 3.437 1.00 94.31 76 ALA A O 1
ATOM 649 N N . LYS A 1 77 ? 0.813 11.563 3.348 1.00 93.81 77 LYS A N 1
ATOM 650 C CA . LYS A 1 77 ? 0.599 10.864 4.624 1.00 93.81 77 LYS A CA 1
ATOM 651 C C . LYS A 1 77 ? 0.637 11.828 5.805 1.00 93.81 77 LYS A C 1
ATOM 653 O O . LYS A 1 77 ? -0.221 11.734 6.678 1.00 93.81 77 LYS A O 1
ATOM 658 N N . GLU A 1 78 ? 1.570 12.774 5.820 1.00 96.06 78 GLU A N 1
ATOM 659 C CA . GLU A 1 78 ? 1.696 13.734 6.918 1.00 96.06 78 GLU A CA 1
ATOM 660 C C . GLU A 1 78 ? 0.534 14.733 6.958 1.00 96.06 78 GLU A C 1
ATOM 662 O O . GLU A 1 78 ? -0.052 14.982 8.017 1.00 96.06 78 GLU A O 1
ATOM 667 N N . PHE A 1 79 ? 0.110 15.225 5.792 1.00 95.88 79 PHE A N 1
ATOM 668 C CA . PHE A 1 79 ? -1.109 16.024 5.678 1.00 95.88 79 PHE A CA 1
ATOM 669 C C . PHE A 1 79 ? -2.336 15.248 6.181 1.00 95.88 79 PHE A C 1
ATOM 671 O O . PHE A 1 79 ? -3.131 15.752 6.977 1.00 95.88 79 PHE A O 1
ATOM 678 N N . THR A 1 80 ? -2.449 13.980 5.780 1.00 94.25 80 THR A N 1
ATOM 679 C CA . THR A 1 80 ? -3.517 13.075 6.220 1.00 94.25 80 THR A CA 1
ATOM 680 C C . THR A 1 80 ? -3.497 12.864 7.737 1.00 94.25 80 THR A C 1
ATOM 682 O O . THR A 1 80 ? -4.547 12.910 8.377 1.00 94.25 80 THR A O 1
ATOM 685 N N . ASN A 1 81 ? -2.319 12.677 8.337 1.00 95.00 81 ASN A N 1
ATOM 686 C CA . ASN A 1 81 ? -2.165 12.540 9.785 1.00 95.00 81 ASN A CA 1
ATOM 687 C C . ASN A 1 81 ? -2.662 13.787 10.520 1.00 95.00 81 ASN A C 1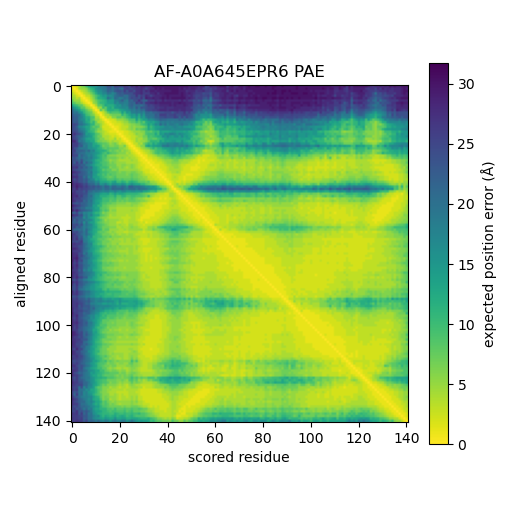
ATOM 689 O O . ASN A 1 81 ? -3.435 13.662 11.469 1.00 95.00 81 ASN A O 1
ATOM 693 N N . SER A 1 82 ? -2.264 14.973 10.059 1.00 95.06 82 SER A N 1
ATOM 694 C CA . SER A 1 82 ? -2.684 16.248 10.650 1.00 95.06 82 SER A CA 1
ATOM 695 C C . SER A 1 82 ? -4.206 16.413 10.597 1.00 95.06 82 SER A C 1
ATOM 697 O O . SER A 1 82 ? -4.843 16.692 11.613 1.00 95.06 82 SER A O 1
ATOM 699 N N . PHE A 1 83 ? -4.811 16.122 9.444 1.00 93.19 83 PHE A N 1
ATOM 700 C CA . PHE A 1 83 ? -6.262 16.144 9.261 1.00 93.19 83 PHE A CA 1
ATOM 701 C C . PHE A 1 83 ? -6.996 15.178 10.207 1.00 93.19 83 PHE A C 1
ATOM 703 O O . PHE A 1 83 ? -7.958 15.555 10.881 1.00 93.19 83 PHE A O 1
ATOM 710 N N . ILE A 1 84 ? -6.519 13.935 10.321 1.00 94.06 84 ILE A N 1
ATOM 711 C CA . ILE A 1 84 ? -7.102 12.934 11.227 1.00 94.06 84 ILE A CA 1
ATOM 712 C C . ILE A 1 84 ? -6.985 13.379 12.689 1.00 94.06 84 ILE A C 1
ATOM 714 O O . ILE A 1 84 ? -7.929 13.193 13.462 1.00 94.06 84 ILE A O 1
ATOM 718 N N . GLN A 1 85 ? -5.855 13.972 13.086 1.00 94.25 85 GLN A N 1
ATOM 719 C CA . GLN A 1 85 ? -5.662 14.475 14.446 1.00 94.25 85 GLN A CA 1
ATOM 720 C C . GLN A 1 85 ? -6.672 15.573 14.790 1.00 94.25 85 GLN A C 1
ATOM 722 O O . GLN A 1 85 ? -7.245 15.555 15.879 1.00 94.25 85 GLN A O 1
ATOM 727 N N . GLU A 1 86 ? -6.931 16.508 13.876 1.00 93.81 86 GLU A N 1
ATOM 728 C CA . GLU A 1 86 ? -7.928 17.562 14.083 1.00 93.81 86 GLU A CA 1
ATOM 729 C C . GLU A 1 86 ? -9.348 17.010 14.226 1.00 93.81 86 GLU A C 1
ATOM 731 O O . GLU A 1 86 ? -10.091 17.441 15.113 1.00 93.81 86 GLU A O 1
ATOM 736 N N . ILE A 1 87 ? -9.718 16.021 13.408 1.00 91.38 87 ILE A N 1
ATOM 737 C CA . ILE A 1 87 ? -11.018 15.348 13.516 1.00 91.38 87 ILE A CA 1
ATOM 738 C C . ILE A 1 87 ? -11.133 14.615 14.849 1.00 91.38 87 ILE A C 1
ATOM 740 O O . ILE A 1 87 ? -12.135 14.757 15.547 1.00 91.38 87 ILE A O 1
ATOM 744 N N . THR A 1 88 ? -10.095 13.873 15.231 1.00 92.44 88 THR A N 1
ATOM 745 C CA . THR A 1 88 ? -10.089 13.068 16.458 1.00 92.44 88 THR A CA 1
ATOM 746 C C . THR A 1 88 ? -10.202 13.949 17.704 1.00 92.44 88 THR A C 1
ATOM 748 O O . THR A 1 88 ? -10.909 13.588 18.642 1.00 92.44 88 THR A O 1
ATOM 751 N N . LYS A 1 89 ? -9.591 15.145 17.696 1.00 93.44 89 LYS A N 1
ATOM 752 C CA . LYS A 1 89 ? -9.741 16.143 18.772 1.00 93.44 89 LYS A CA 1
ATOM 753 C C . LYS A 1 89 ? -11.187 16.621 18.945 1.00 93.44 89 LYS A C 1
ATOM 755 O O . LYS A 1 89 ? -11.574 16.973 20.054 1.00 93.44 89 LYS A O 1
ATOM 760 N N . ARG A 1 90 ? -11.981 16.659 17.867 1.00 92.38 90 ARG A N 1
ATOM 761 C CA . ARG A 1 90 ? -13.391 17.094 17.894 1.00 92.38 90 ARG A CA 1
ATOM 762 C C . ARG A 1 90 ? -14.358 15.939 18.154 1.00 92.38 90 ARG A C 1
ATOM 764 O O . ARG A 1 90 ? -15.376 16.139 18.806 1.00 92.38 90 ARG A O 1
ATOM 771 N N . ASN A 1 91 ? -14.059 14.749 17.635 1.00 90.06 91 ASN A N 1
ATOM 772 C CA . ASN A 1 91 ? -14.881 13.554 17.776 1.00 90.06 91 ASN A CA 1
ATOM 773 C C . ASN A 1 91 ? -14.000 12.310 17.965 1.00 90.06 91 ASN A C 1
ATOM 775 O O . ASN A 1 91 ? -13.547 11.685 17.002 1.00 90.06 91 ASN A O 1
ATOM 779 N N . MET A 1 92 ? -13.805 11.933 19.229 1.00 88.31 92 MET A N 1
ATOM 780 C CA . MET A 1 92 ? -12.962 10.802 19.624 1.00 88.31 92 MET A CA 1
ATOM 781 C C . MET A 1 92 ? -13.462 9.459 19.068 1.00 88.31 92 MET A C 1
ATOM 783 O O . MET A 1 92 ? -12.651 8.608 18.716 1.00 88.31 92 MET A O 1
ATOM 787 N N . ILE A 1 93 ? -14.782 9.278 18.941 1.00 89.94 93 ILE A N 1
ATOM 788 C CA . ILE A 1 93 ? -15.390 8.029 18.450 1.00 89.94 93 ILE A CA 1
ATOM 789 C C . ILE A 1 93 ? -15.185 7.879 16.937 1.00 89.94 93 ILE A C 1
ATOM 791 O O . ILE A 1 93 ? -14.934 6.779 16.450 1.00 89.94 93 ILE A O 1
ATOM 795 N N . ALA A 1 94 ? -15.254 8.979 16.183 1.00 91.19 94 ALA A N 1
ATOM 796 C CA . ALA A 1 94 ? -15.029 8.955 14.738 1.00 91.19 94 ALA A CA 1
ATOM 797 C C . ALA A 1 94 ? -13.548 8.767 14.362 1.00 91.19 94 ALA A C 1
ATOM 799 O O . ALA A 1 94 ? -13.261 8.289 13.265 1.00 91.19 94 ALA A O 1
ATOM 800 N N . GLY A 1 95 ? -12.616 9.116 15.257 1.00 90.94 95 GLY A N 1
ATOM 801 C CA . GLY A 1 95 ? -11.170 9.072 15.016 1.00 90.94 95 GLY A CA 1
ATOM 802 C C . GLY A 1 95 ? -10.675 7.756 14.399 1.00 90.94 95 GLY A C 1
ATOM 803 O O . GLY A 1 95 ? -10.102 7.798 13.311 1.00 90.94 95 GLY A O 1
ATOM 804 N N . PRO A 1 96 ? -10.930 6.583 15.012 1.00 90.00 96 PRO A N 1
ATOM 805 C CA . PRO A 1 96 ? -10.500 5.292 14.471 1.00 90.00 96 PRO A CA 1
ATOM 806 C C . PRO A 1 96 ? -11.070 4.975 13.083 1.00 90.00 96 PRO A C 1
ATOM 808 O O . PRO A 1 96 ? -10.338 4.497 12.216 1.00 90.00 96 PRO A O 1
ATOM 811 N N . ILE A 1 97 ? -12.352 5.279 12.853 1.00 92.12 97 ILE A N 1
ATOM 812 C CA . ILE A 1 97 ? -13.035 5.007 11.580 1.00 92.12 97 ILE A CA 1
ATOM 813 C C . ILE A 1 97 ? -12.439 5.877 10.474 1.00 92.12 97 ILE A C 1
ATOM 815 O O . ILE A 1 97 ? -12.058 5.375 9.421 1.00 92.12 97 ILE A O 1
ATOM 819 N N . ILE A 1 98 ? -12.308 7.180 10.725 1.00 93.69 98 ILE A N 1
ATOM 820 C CA . ILE A 1 98 ? -11.732 8.125 9.764 1.00 93.69 98 ILE A CA 1
ATOM 821 C C . ILE A 1 98 ? -10.257 7.811 9.518 1.00 93.69 98 ILE A C 1
ATOM 823 O O . ILE A 1 98 ? -9.817 7.815 8.371 1.00 93.69 98 ILE A O 1
ATOM 827 N N . ASN A 1 99 ? -9.500 7.472 10.564 1.00 92.94 99 ASN A N 1
ATOM 828 C CA . ASN A 1 99 ? -8.112 7.048 10.429 1.00 92.94 99 ASN A CA 1
ATOM 829 C C . ASN A 1 99 ? -7.991 5.837 9.499 1.00 92.94 99 ASN A C 1
ATOM 831 O O . ASN A 1 99 ? -7.153 5.848 8.602 1.00 92.94 99 ASN A O 1
ATOM 835 N N . PHE A 1 100 ? -8.851 4.832 9.678 1.00 93.38 100 PHE A N 1
ATOM 836 C CA . PHE A 1 100 ? -8.892 3.670 8.801 1.00 93.38 100 PHE A CA 1
ATOM 837 C C . PHE A 1 100 ? -9.257 4.066 7.365 1.00 93.38 100 PHE A C 1
ATOM 839 O O . PHE A 1 100 ? -8.488 3.792 6.449 1.00 93.38 100 PHE A O 1
ATOM 846 N N . VAL A 1 101 ? -10.386 4.742 7.150 1.00 94.38 101 VAL A N 1
ATOM 847 C CA . VAL A 1 101 ? -10.876 5.052 5.797 1.00 94.38 101 VAL A CA 1
ATOM 848 C C . 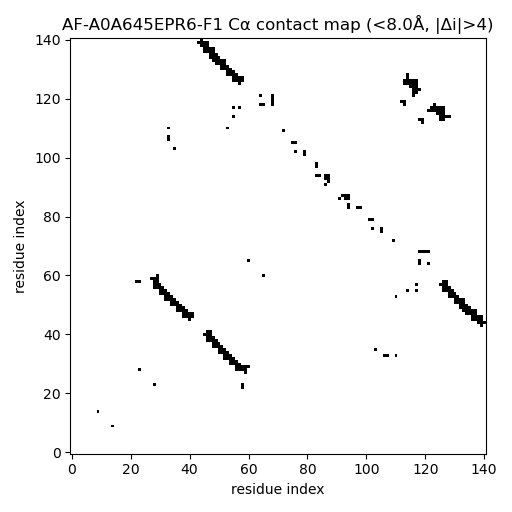VAL A 1 101 ? -9.897 5.942 5.033 1.00 94.38 101 VAL A C 1
ATOM 850 O O . VAL A 1 101 ? -9.555 5.638 3.894 1.00 94.38 101 VAL A O 1
ATOM 853 N N . VAL A 1 102 ? -9.410 7.022 5.646 1.00 94.94 102 VAL A N 1
ATOM 854 C CA . VAL A 1 102 ? -8.591 8.017 4.943 1.00 94.94 102 VAL A CA 1
ATOM 855 C C . VAL A 1 102 ? -7.186 7.482 4.669 1.00 94.94 102 VAL A C 1
ATOM 857 O O . VAL A 1 102 ? -6.711 7.599 3.541 1.00 94.94 102 VAL A O 1
ATOM 860 N N . LYS A 1 103 ? -6.520 6.844 5.645 1.00 94.31 103 LYS A N 1
ATOM 861 C CA . LYS A 1 103 ? -5.165 6.305 5.420 1.00 94.31 103 LYS A CA 1
ATOM 862 C C . LYS A 1 103 ? -5.156 5.188 4.389 1.00 94.31 103 LYS A C 1
ATOM 864 O O . LYS A 1 103 ? -4.285 5.178 3.517 1.00 94.31 103 LYS A O 1
ATOM 869 N N . ASN A 1 104 ? -6.126 4.276 4.466 1.00 94.62 104 ASN A N 1
ATOM 870 C CA . ASN A 1 104 ? -6.239 3.202 3.485 1.00 94.62 104 ASN A CA 1
ATOM 871 C C . ASN A 1 104 ? -6.675 3.738 2.121 1.00 94.62 104 ASN A C 1
ATOM 873 O O . ASN A 1 104 ? -6.130 3.298 1.121 1.00 94.62 104 ASN A O 1
ATOM 877 N N . GLY A 1 105 ? -7.571 4.728 2.060 1.00 94.12 105 GLY A N 1
ATOM 878 C CA . GLY A 1 105 ? -7.983 5.358 0.804 1.00 94.12 105 GLY A CA 1
ATOM 879 C C . GLY A 1 105 ? -6.833 6.060 0.078 1.00 94.12 105 GLY A C 1
ATOM 880 O O . GLY A 1 105 ? -6.658 5.864 -1.122 1.00 94.12 105 GLY A O 1
ATOM 881 N N . ILE A 1 106 ? -6.008 6.827 0.800 1.00 93.69 106 ILE A N 1
ATOM 882 C CA . ILE A 1 106 ? -4.823 7.492 0.230 1.00 93.69 106 ILE A CA 1
ATOM 883 C C . ILE A 1 106 ? -3.795 6.461 -0.241 1.00 93.69 106 ILE A C 1
ATOM 885 O O . ILE A 1 106 ? -3.284 6.572 -1.354 1.00 93.69 106 ILE A O 1
ATOM 889 N N . SER A 1 107 ? -3.524 5.440 0.574 1.00 92.38 107 SER A N 1
ATOM 890 C CA . SER A 1 107 ? -2.567 4.384 0.222 1.00 92.38 107 SER A CA 1
ATOM 891 C C . SER A 1 107 ? -3.048 3.574 -0.986 1.00 92.38 107 SER A C 1
ATOM 893 O O . SER A 1 107 ? -2.294 3.394 -1.937 1.00 92.38 107 SER A O 1
ATOM 895 N N . TYR A 1 108 ? -4.325 3.181 -1.008 1.00 93.94 108 TYR A N 1
ATOM 896 C CA . TYR A 1 108 ? -4.959 2.518 -2.147 1.00 93.94 108 TYR A CA 1
ATOM 897 C C . TYR A 1 108 ? -4.878 3.379 -3.409 1.00 93.94 108 TYR A C 1
ATOM 899 O O . TYR A 1 108 ? -4.456 2.893 -4.451 1.00 93.94 108 TYR A O 1
ATOM 907 N N . GLY A 1 109 ? -5.206 4.672 -3.319 1.00 93.50 109 GLY A N 1
ATOM 908 C CA . GLY A 1 109 ? -5.098 5.596 -4.447 1.00 93.50 109 GLY A CA 1
ATOM 909 C C . GLY A 1 109 ? -3.672 5.695 -4.994 1.00 93.50 109 GLY A C 1
ATOM 910 O O . GLY A 1 109 ? -3.475 5.625 -6.205 1.00 93.50 109 GLY A O 1
ATOM 911 N N . MET A 1 110 ? -2.665 5.790 -4.121 1.00 92.75 110 MET A N 1
ATOM 912 C CA . MET A 1 110 ? -1.257 5.802 -4.537 1.00 92.75 110 MET A CA 1
ATOM 913 C C . MET A 1 110 ? -0.842 4.500 -5.223 1.00 92.75 110 MET A C 1
ATOM 915 O O . MET A 1 110 ? -0.180 4.533 -6.262 1.00 92.75 110 MET A O 1
ATOM 919 N N . TYR A 1 111 ? -1.254 3.353 -4.685 1.00 92.81 111 TYR A N 1
ATOM 920 C CA . TYR A 1 111 ? -0.971 2.060 -5.300 1.00 92.81 111 TYR A CA 1
ATOM 921 C C . TYR A 1 111 ? -1.728 1.871 -6.618 1.00 92.81 111 TYR A C 1
ATOM 923 O O . TYR A 1 111 ? -1.165 1.333 -7.565 1.00 92.81 111 TYR A O 1
ATOM 931 N N . GLU A 1 112 ? -2.952 2.374 -6.751 1.00 92.50 112 GLU A N 1
ATOM 932 C CA . GLU A 1 112 ? -3.692 2.348 -8.014 1.00 92.50 112 GLU A CA 1
ATOM 933 C C . GLU A 1 112 ? -2.973 3.165 -9.095 1.00 92.50 112 GLU A C 1
ATOM 935 O O . GLU A 1 112 ? -2.750 2.687 -10.208 1.00 92.50 112 GLU A O 1
ATOM 940 N N . LEU A 1 113 ? -2.505 4.370 -8.751 1.00 92.75 113 LEU A N 1
ATOM 941 C CA . LEU A 1 113 ? -1.713 5.207 -9.656 1.00 92.75 113 LEU A CA 1
ATOM 942 C C . LEU A 1 113 ? -0.424 4.496 -10.093 1.00 92.75 113 LEU A C 1
ATOM 944 O O . LEU A 1 113 ? -0.066 4.520 -11.279 1.00 92.75 113 LEU A O 1
ATOM 948 N N . ARG A 1 114 ? 0.238 3.809 -9.154 1.00 91.94 114 ARG A N 1
ATOM 949 C CA . ARG A 1 114 ? 1.471 3.062 -9.418 1.00 91.94 114 ARG A CA 1
ATOM 950 C C . ARG A 1 114 ? 1.278 1.798 -10.254 1.00 91.94 114 ARG A C 1
ATOM 952 O O . ARG A 1 114 ? 2.233 1.396 -10.913 1.00 91.94 114 ARG A O 1
ATOM 959 N N . LYS A 1 115 ? 0.062 1.232 -10.339 1.00 89.94 115 LYS A N 1
ATOM 960 C CA . LYS A 1 115 ? -0.230 0.100 -11.246 1.00 89.94 115 LYS A CA 1
ATOM 961 C C . LYS A 1 115 ? 0.109 0.431 -12.697 1.00 89.94 115 LYS A C 1
ATOM 963 O O . LYS A 1 115 ? 0.593 -0.422 -13.431 1.00 89.94 115 LYS A O 1
ATOM 968 N N . SER A 1 116 ? -0.155 1.671 -13.111 1.00 87.81 116 SER A N 1
ATOM 969 C CA . SER A 1 116 ? 0.108 2.128 -14.480 1.00 87.81 116 SER A CA 1
ATOM 970 C C . SER A 1 116 ? 1.535 2.646 -14.679 1.00 87.81 116 SER A C 1
ATOM 972 O O . SER A 1 116 ? 2.081 2.544 -15.775 1.00 87.81 116 SER A O 1
ATOM 974 N N . LYS A 1 117 ? 2.133 3.219 -13.626 1.00 89.56 117 LYS A N 1
ATOM 975 C CA . LYS A 1 117 ? 3.441 3.885 -13.647 1.00 89.56 117 LYS A CA 1
ATOM 976 C C . LYS A 1 117 ? 4.168 3.619 -12.335 1.00 89.56 117 LYS A C 1
ATOM 978 O O . LYS A 1 117 ? 3.846 4.264 -11.340 1.00 89.56 117 LYS A O 1
ATOM 983 N N . MET A 1 118 ? 5.184 2.753 -12.326 1.00 88.88 118 MET A N 1
ATOM 984 C CA . MET A 1 118 ? 5.780 2.284 -11.063 1.00 88.88 118 MET A CA 1
ATOM 985 C C . MET A 1 118 ? 6.237 3.393 -10.100 1.00 88.88 118 MET A C 1
ATOM 987 O O . MET A 1 118 ? 6.106 3.249 -8.891 1.00 88.88 118 MET A O 1
ATOM 991 N N . ASN A 1 119 ? 6.726 4.518 -10.634 1.00 90.50 119 ASN A N 1
ATOM 992 C CA . ASN A 1 119 ? 7.209 5.663 -9.861 1.00 90.50 119 ASN A CA 1
ATOM 993 C C . ASN A 1 119 ? 6.326 6.896 -10.079 1.00 90.50 119 ASN A C 1
ATOM 995 O O . ASN A 1 119 ? 6.850 7.994 -10.263 1.00 90.50 119 ASN A O 1
ATOM 999 N N . TRP A 1 120 ? 4.997 6.732 -10.131 1.00 92.75 120 TRP A N 1
ATOM 1000 C CA . TRP A 1 120 ? 4.076 7.868 -10.245 1.00 92.75 120 TRP A CA 1
ATOM 1001 C C . TRP A 1 120 ? 4.484 8.995 -9.269 1.00 92.75 120 TRP A C 1
ATOM 1003 O O . TRP A 1 120 ? 4.789 8.701 -8.110 1.00 92.75 120 TRP A O 1
ATOM 1013 N N . PRO A 1 121 ? 4.541 10.269 -9.704 1.00 90.88 121 PRO A N 1
ATOM 1014 C CA . PRO A 1 121 ? 3.988 10.827 -10.945 1.00 90.88 121 PRO A CA 1
ATOM 1015 C C . PRO A 1 121 ? 4.870 10.674 -12.191 1.00 90.88 121 PRO A C 1
ATOM 1017 O O . PRO A 1 121 ? 4.451 11.040 -13.291 1.00 90.88 121 PRO A O 1
ATOM 1020 N N . PHE A 1 122 ? 6.072 10.117 -12.060 1.00 91.19 122 PHE A N 1
ATOM 1021 C CA . PHE A 1 122 ? 6.994 9.957 -13.177 1.00 91.19 122 PHE A CA 1
ATOM 1022 C C . PHE A 1 122 ? 6.570 8.792 -14.077 1.00 91.19 122 PHE A C 1
ATOM 1024 O O . PHE A 1 122 ? 6.283 7.691 -13.605 1.00 91.19 122 PHE A O 1
ATOM 1031 N N . SER A 1 123 ? 6.549 9.019 -15.391 1.00 87.06 123 SER A N 1
ATOM 1032 C CA . SER A 1 123 ? 6.113 8.010 -16.359 1.00 87.06 123 SER A CA 1
ATOM 1033 C C . SER A 1 123 ? 7.211 6.978 -16.601 1.00 87.06 123 SER A C 1
ATOM 1035 O O . SER A 1 123 ? 8.142 7.225 -17.359 1.00 87.06 123 SER A O 1
ATOM 1037 N N . HIS A 1 124 ? 7.082 5.826 -15.951 1.00 85.62 124 HIS A N 1
ATOM 1038 C CA . HIS A 1 124 ? 7.971 4.678 -16.100 1.00 85.62 124 HIS A CA 1
ATOM 1039 C C . HIS A 1 124 ? 7.160 3.407 -16.329 1.00 85.62 124 HIS A C 1
ATOM 1041 O O . HIS A 1 124 ? 5.936 3.419 -16.197 1.00 85.62 124 HIS A O 1
ATOM 1047 N N . GLU A 1 125 ? 7.856 2.324 -16.664 1.00 85.62 125 GLU A N 1
ATOM 1048 C CA . GLU A 1 125 ? 7.255 1.012 -16.885 1.00 85.62 125 GLU A CA 1
ATOM 1049 C C . GLU A 1 125 ? 6.360 0.574 -15.712 1.00 85.62 125 GLU A C 1
ATOM 1051 O O . GLU A 1 125 ? 6.627 0.884 -14.549 1.00 85.62 125 GLU A O 1
ATOM 1056 N N . ALA A 1 126 ? 5.270 -0.126 -16.025 1.00 88.38 126 ALA A N 1
ATOM 1057 C CA . ALA A 1 126 ? 4.358 -0.651 -15.020 1.00 88.38 126 ALA A CA 1
ATOM 1058 C C . ALA A 1 126 ? 5.032 -1.762 -14.187 1.00 88.38 126 ALA A C 1
ATOM 1060 O O . ALA A 1 126 ? 5.757 -2.595 -14.747 1.00 88.38 126 ALA A O 1
ATOM 1061 N N . PRO A 1 127 ? 4.790 -1.812 -12.865 1.00 90.31 127 PRO A N 1
ATOM 1062 C CA . PRO A 1 127 ? 5.232 -2.925 -12.038 1.00 90.31 127 PRO A CA 1
ATOM 1063 C C . PRO A 1 127 ? 4.450 -4.201 -12.367 1.00 90.31 127 PRO A C 1
ATOM 1065 O O . PRO A 1 127 ? 3.364 -4.164 -12.949 1.00 90.31 127 PRO A O 1
ATOM 1068 N N . LEU A 1 128 ? 4.976 -5.346 -11.936 1.00 89.50 128 LEU A N 1
ATOM 1069 C CA . LEU A 1 128 ? 4.164 -6.549 -11.794 1.00 89.50 128 LEU A CA 1
ATOM 1070 C C . LEU A 1 128 ? 3.322 -6.400 -10.523 1.00 89.50 128 LEU A C 1
ATOM 1072 O O . LEU A 1 128 ? 3.871 -6.295 -9.428 1.00 89.50 128 LEU A O 1
ATOM 1076 N N . VAL A 1 129 ? 2.002 -6.367 -10.682 1.00 91.19 129 VAL A N 1
ATOM 1077 C CA . VAL A 1 129 ? 1.051 -6.153 -9.585 1.00 91.19 129 VAL A CA 1
ATOM 1078 C C . VAL A 1 129 ? 0.423 -7.485 -9.191 1.00 91.19 129 VAL A C 1
ATOM 1080 O O . VAL A 1 129 ? -0.089 -8.197 -10.053 1.00 91.19 129 VAL A O 1
ATOM 1083 N N . LEU A 1 130 ? 0.444 -7.806 -7.898 1.00 91.00 130 LEU A N 1
ATOM 1084 C CA . LEU A 1 130 ? -0.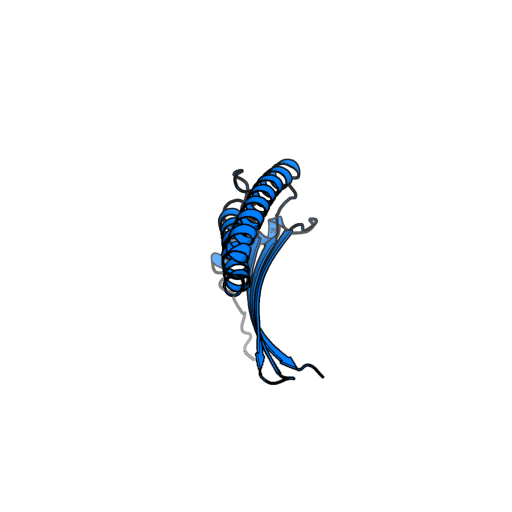258 -8.953 -7.326 1.00 91.00 130 LEU A CA 1
ATOM 1085 C C . LEU A 1 130 ? -1.299 -8.449 -6.332 1.00 91.00 130 LEU A C 1
ATOM 1087 O O . LEU A 1 130 ? -0.960 -7.753 -5.381 1.00 91.00 130 LEU A O 1
ATOM 1091 N N . GLU A 1 131 ? -2.556 -8.816 -6.546 1.00 94.12 131 GLU A N 1
ATOM 1092 C CA . GLU A 1 131 ? -3.667 -8.462 -5.663 1.00 94.12 131 GLU A CA 1
ATOM 1093 C C . GLU A 1 131 ? -4.164 -9.719 -4.958 1.00 94.12 131 GLU A C 1
ATOM 1095 O O . GLU A 1 131 ? -4.375 -10.759 -5.586 1.00 94.12 131 GLU A O 1
ATOM 1100 N N . LYS A 1 132 ? -4.335 -9.638 -3.639 1.00 95.12 132 LYS A N 1
ATOM 1101 C CA . LYS A 1 132 ? -4.763 -10.762 -2.808 1.00 95.12 132 LYS A CA 1
ATOM 1102 C C . LYS A 1 132 ? -5.900 -10.319 -1.904 1.00 95.12 132 LYS A C 1
ATOM 1104 O O . LYS A 1 132 ? -5.806 -9.310 -1.210 1.00 95.12 132 LYS A O 1
ATOM 1109 N N . PHE A 1 133 ? -6.951 -11.129 -1.863 1.00 95.25 133 PHE A N 1
ATOM 1110 C CA . PHE A 1 133 ? -8.015 -11.010 -0.874 1.00 95.25 133 PHE A CA 1
ATOM 1111 C C . PHE A 1 133 ? -7.883 -12.172 0.110 1.00 95.25 133 PHE A C 1
ATOM 1113 O O . PHE A 1 133 ? -7.984 -13.335 -0.279 1.00 95.25 133 PHE A O 1
ATOM 1120 N N . LYS A 1 134 ? -7.615 -11.866 1.379 1.00 95.38 134 LYS A N 1
ATOM 1121 C CA . LYS A 1 134 ? -7.455 -12.849 2.452 1.00 95.38 134 LYS A CA 1
ATOM 1122 C C . LYS A 1 134 ? -8.663 -12.788 3.374 1.00 95.38 134 LYS A C 1
ATOM 1124 O O . LYS A 1 134 ? -8.987 -11.732 3.915 1.00 95.38 134 LYS A O 1
ATOM 1129 N N . LEU A 1 135 ? -9.288 -13.937 3.586 1.00 95.31 135 LEU A N 1
ATOM 1130 C CA . LEU A 1 135 ? -10.314 -14.140 4.601 1.00 95.31 135 LEU A CA 1
ATOM 1131 C C . LEU A 1 135 ? -9.804 -15.192 5.576 1.00 95.31 135 LEU A C 1
ATOM 1133 O O 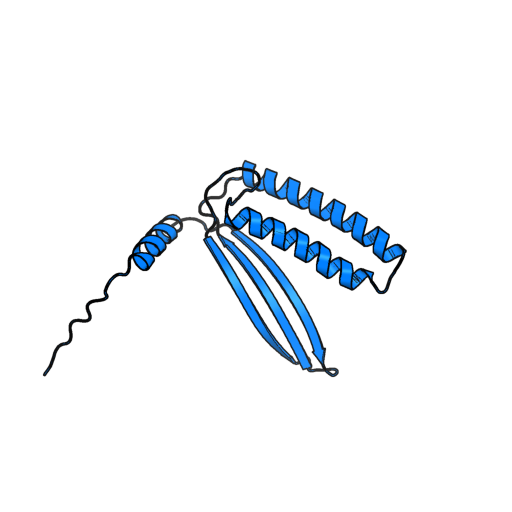. LEU A 1 135 ? -9.261 -16.212 5.149 1.00 95.31 135 LEU A O 1
ATOM 1137 N N . GLY A 1 136 ? -9.964 -14.949 6.869 1.00 93.31 136 GLY A N 1
ATOM 1138 C CA . GLY A 1 136 ? -9.523 -15.887 7.886 1.00 93.31 136 GLY A CA 1
ATOM 1139 C C . GLY A 1 136 ? -10.396 -15.892 9.129 1.00 93.31 136 GLY A C 1
ATOM 1140 O O . GLY A 1 136 ? -11.266 -15.042 9.336 1.00 93.31 136 GLY A O 1
ATOM 1141 N N . ILE A 1 137 ? -10.110 -16.889 9.958 1.00 92.38 137 ILE A N 1
ATOM 1142 C CA . ILE A 1 137 ? -10.616 -17.023 11.314 1.00 92.38 137 ILE A CA 1
ATOM 1143 C C . ILE A 1 137 ? -9.383 -17.157 12.210 1.00 92.38 137 ILE A C 1
ATOM 1145 O O . ILE A 1 137 ? -8.501 -17.968 11.924 1.00 92.38 137 ILE A O 1
ATOM 1149 N N . SER A 1 138 ? -9.304 -16.361 13.271 1.00 90.75 138 SER A N 1
ATOM 1150 C CA . SER A 1 138 ? -8.259 -16.444 14.293 1.00 90.75 138 SER A CA 1
ATOM 1151 C C . SER A 1 138 ? -8.843 -16.949 15.614 1.00 90.75 138 SER A C 1
ATOM 1153 O O . SER A 1 138 ? -10.016 -16.722 15.907 1.00 90.75 138 SER A O 1
ATOM 1155 N N . TYR A 1 139 ? -8.037 -17.669 16.397 1.00 90.31 139 TYR A N 1
ATOM 1156 C CA . TYR A 1 139 ? -8.380 -18.060 17.763 1.00 90.31 139 TYR A CA 1
ATOM 1157 C C . TYR A 1 139 ? -7.252 -17.643 18.709 1.00 90.31 139 TYR A C 1
ATOM 1159 O O . TYR A 1 139 ? -6.100 -18.016 18.480 1.00 90.31 139 TYR A O 1
ATOM 1167 N N . THR A 1 140 ? -7.577 -16.882 19.752 1.00 84.25 140 THR A N 1
ATOM 1168 C CA . THR A 1 140 ? -6.620 -16.411 20.766 1.00 84.25 140 THR A CA 1
ATOM 1169 C C . THR A 1 140 ? -6.861 -17.177 22.067 1.00 84.25 140 THR A C 1
ATOM 1171 O O . THR A 1 140 ? -7.999 -17.244 22.537 1.00 84.25 140 THR A O 1
ATOM 1174 N N . PHE A 1 141 ? -5.810 -17.793 22.616 1.00 82.44 141 PHE A N 1
ATOM 1175 C CA . PHE A 1 141 ? -5.841 -18.572 23.861 1.00 82.44 141 PHE A CA 1
ATOM 1176 C C . PHE A 1 141 ? -5.515 -17.723 25.091 1.00 82.44 141 PHE A C 1
ATOM 1178 O O . PHE A 1 141 ? -4.707 -16.776 24.960 1.00 82.44 141 PHE A O 1
#

Nearest PDB structures (foldseek):
  8jyw-assembly1_A  TM=4.403E-01  e=5.700E-01  Trichoplax adhaerens
  1ozb-assembly2_G  TM=5.244E-01  e=1.279E+00  Haemophilus influenzae
  8g4i-assembly1_B  TM=2.341E-01  e=2.877E-01  Giardia duodenalis assemblage A
  8v55-assembly1_C  TM=1.939E-01  e=2.103E+00  Homo sapiens
  2dtt-assembly2_F  TM=2.916E-01  e=7.292E+00  Pyrococcus horikoshii OT3